Protein AF-A0A1A6XNT7-F1 (afdb_monomer)

pLDDT: mean 82.22, std 17.93, range [39.0, 98.38]

Secondary structure (DSSP, 8-state):
--------TT-----TTSSHHHHHTTTTT-S-----HHHHHTS-HHHHHHHHHHHHHHHHHS-GGGS-------EETTEE---GGG-TTTS-PPPPTT-----

Organism: Stenotrophomonas maltophilia (NCBI:txid40324)

Sequence (103 aa):
MTDQLLSNPAQASVPYSDGPIWNAFGLTYAAYLVVPRRTLQSMPKEWQERFVALMAEAYDHLPDSAFPEYSVLRKEHGRFITDPLRDYRHTGPIPPKGSSDGP

Foldseek 3Di:
DDPDPPPPVPCPPQPPCGDDVNVVCPPPPDPDDDDQPLALVQDPPVSNVVVVVVVVVVPVPDDPVVPDDDDDFDDDPNDTDDDPSNPSPPPHHDDPPPPPPDD

Solvent-accessible surface area (backbone atoms only — not comparable to full-atom values): 7075 Å² total; per-residue (Å²): 135,85,82,76,80,77,76,71,86,83,69,79,74,66,50,86,91,42,54,72,68,49,59,73,48,52,95,66,83,58,90,71,87,86,78,52,67,31,60,53,69,37,45,58,69,74,54,43,52,52,50,53,50,54,51,50,55,47,60,77,72,47,64,72,84,80,65,69,91,80,90,86,78,47,65,58,96,89,38,82,49,87,55,75,58,73,47,52,87,80,64,65,64,61,75,60,92,86,65,76,81,75,133

Structure (mmCIF, N/CA/C/O backbone):
data_AF-A0A1A6XNT7-F1
#
_entry.id   AF-A0A1A6XNT7-F1
#
loop_
_atom_site.group_PDB
_atom_site.id
_atom_site.type_symbo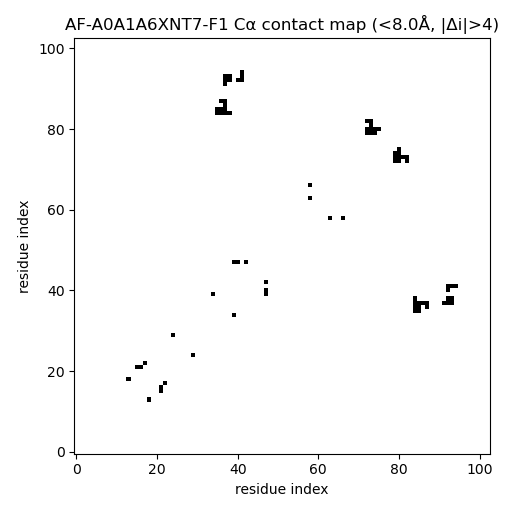l
_atom_site.label_atom_id
_atom_site.label_alt_id
_atom_site.label_comp_id
_atom_site.label_asym_id
_atom_site.label_entity_id
_atom_site.label_seq_id
_atom_site.pdbx_PDB_ins_code
_atom_site.Cartn_x
_atom_site.Cartn_y
_atom_site.Cartn_z
_atom_site.occupancy
_atom_site.B_iso_or_equiv
_atom_site.auth_seq_id
_atom_site.auth_comp_id
_atom_site.auth_asym_id
_atom_site.auth_atom_id
_atom_site.pdbx_PDB_model_num
ATOM 1 N N . MET A 1 1 ? 45.140 -13.814 -22.740 1.00 39.00 1 MET A N 1
ATOM 2 C CA . MET A 1 1 ? 43.947 -13.059 -23.167 1.00 39.00 1 MET A CA 1
ATOM 3 C C . MET A 1 1 ? 42.980 -13.079 -22.007 1.00 39.00 1 MET A C 1
ATOM 5 O O . MET A 1 1 ? 42.428 -14.117 -21.684 1.00 39.00 1 MET A O 1
ATOM 9 N N . THR A 1 2 ? 42.971 -11.970 -21.282 1.00 39.09 2 THR A N 1
ATOM 10 C CA . THR A 1 2 ? 42.159 -11.677 -20.104 1.00 39.09 2 THR A CA 1
ATOM 11 C C . THR A 1 2 ? 40.739 -11.402 -20.575 1.00 39.09 2 THR A C 1
ATOM 13 O O . THR A 1 2 ? 40.498 -10.337 -21.135 1.00 39.09 2 THR A O 1
ATOM 16 N N . ASP A 1 3 ? 39.822 -12.347 -20.375 1.00 42.50 3 ASP A N 1
ATOM 17 C CA . ASP A 1 3 ? 38.400 -12.041 -20.494 1.00 42.50 3 ASP A CA 1
ATOM 18 C C . ASP A 1 3 ? 37.927 -11.470 -19.163 1.00 42.50 3 ASP A C 1
ATOM 20 O O . ASP A 1 3 ? 37.873 -12.119 -18.116 1.00 42.50 3 ASP A O 1
ATOM 24 N N . GLN A 1 4 ? 37.730 -10.166 -19.227 1.00 42.19 4 GLN A N 1
ATOM 25 C CA . GLN A 1 4 ? 37.332 -9.281 -18.163 1.00 42.19 4 GLN A CA 1
ATOM 26 C C . GLN A 1 4 ? 35.890 -9.643 -17.795 1.00 42.19 4 GLN A C 1
ATOM 28 O O . GLN A 1 4 ? 34.956 -9.322 -18.526 1.00 42.19 4 GLN A O 1
ATOM 33 N N . LEU A 1 5 ? 35.707 -10.329 -16.662 1.00 43.84 5 LEU A N 1
ATOM 34 C CA . LEU A 1 5 ? 34.415 -10.390 -15.984 1.00 43.84 5 LEU A CA 1
ATOM 35 C C . LEU A 1 5 ? 33.981 -8.945 -15.726 1.00 43.84 5 LEU A C 1
ATOM 37 O O . LEU A 1 5 ? 34.467 -8.288 -14.805 1.00 43.84 5 LEU A O 1
ATOM 41 N N . LEU A 1 6 ? 33.095 -8.439 -16.581 1.00 42.59 6 LEU A N 1
ATOM 42 C CA . LEU A 1 6 ? 32.319 -7.239 -16.327 1.00 42.59 6 LEU A CA 1
ATOM 43 C C . LEU A 1 6 ? 31.420 -7.552 -15.130 1.00 42.59 6 LEU A C 1
ATOM 45 O O . LEU A 1 6 ? 30.282 -7.991 -15.276 1.00 42.59 6 LEU A O 1
ATOM 49 N N . SER A 1 7 ? 31.964 -7.363 -13.929 1.00 44.84 7 SER A N 1
ATOM 50 C CA . SER A 1 7 ? 31.182 -7.214 -12.712 1.00 44.84 7 SER A CA 1
ATOM 51 C C . SER A 1 7 ? 30.240 -6.043 -12.935 1.00 44.84 7 SER A C 1
ATOM 53 O O . SER A 1 7 ? 30.647 -4.886 -12.857 1.00 44.84 7 SER A O 1
ATOM 55 N N . ASN A 1 8 ? 28.991 -6.351 -13.272 1.00 49.25 8 ASN A N 1
ATOM 56 C CA . ASN A 1 8 ? 27.917 -5.379 -13.337 1.00 49.25 8 ASN A CA 1
ATOM 57 C C . ASN A 1 8 ? 27.709 -4.823 -11.913 1.00 49.25 8 ASN A C 1
ATOM 59 O O . ASN A 1 8 ? 27.300 -5.584 -11.035 1.00 49.25 8 ASN A O 1
ATOM 63 N N . PRO A 1 9 ? 27.989 -3.540 -11.627 1.00 42.84 9 PRO A N 1
ATOM 64 C CA . PRO A 1 9 ? 27.950 -3.017 -10.260 1.00 42.84 9 PRO A CA 1
ATOM 65 C C . PRO A 1 9 ? 26.522 -2.714 -9.761 1.00 42.84 9 PRO A C 1
ATOM 67 O O . PRO A 1 9 ? 26.357 -2.055 -8.740 1.00 42.84 9 PRO A O 1
ATOM 70 N N . ALA A 1 10 ? 25.478 -3.177 -10.459 1.00 47.47 10 ALA A N 1
ATOM 71 C CA . ALA A 1 10 ? 24.089 -2.775 -10.218 1.00 47.47 10 ALA A CA 1
ATOM 72 C C . ALA A 1 10 ? 23.256 -3.738 -9.349 1.00 47.47 10 ALA A C 1
ATOM 74 O O . ALA A 1 10 ? 22.087 -3.466 -9.098 1.00 47.47 10 ALA A O 1
ATOM 75 N N . GLN A 1 11 ? 23.817 -4.845 -8.866 1.00 51.75 11 GLN A N 1
ATOM 76 C CA . GLN A 1 11 ? 23.118 -5.750 -7.946 1.00 51.75 11 GLN A CA 1
ATOM 77 C C . GLN A 1 11 ? 23.939 -5.935 -6.676 1.00 51.75 11 GLN A C 1
ATOM 79 O O . GLN A 1 11 ? 24.403 -7.026 -6.357 1.00 51.75 11 GLN A O 1
ATOM 84 N N . ALA A 1 12 ? 24.107 -4.854 -5.913 1.00 53.47 12 ALA A N 1
ATOM 85 C CA . ALA A 1 12 ? 24.271 -5.032 -4.480 1.00 53.47 12 ALA A CA 1
ATOM 86 C C . ALA A 1 12 ? 22.972 -5.686 -3.992 1.00 53.47 12 ALA A C 1
ATOM 88 O O . ALA A 1 12 ? 21.946 -5.018 -3.871 1.00 53.47 12 ALA A O 1
ATOM 89 N N . SER A 1 13 ? 22.980 -7.012 -3.831 1.00 63.28 13 SER A N 1
ATOM 90 C CA . SER A 1 13 ? 21.844 -7.747 -3.292 1.00 63.28 13 SER A CA 1
ATOM 91 C C . SER A 1 13 ? 21.628 -7.244 -1.872 1.00 63.28 13 SER A C 1
ATOM 93 O O . SER A 1 13 ? 22.341 -7.647 -0.952 1.00 63.28 13 SER A O 1
ATOM 95 N N . VAL A 1 14 ? 20.688 -6.319 -1.696 1.00 62.94 14 VAL A N 1
ATOM 96 C CA . VAL A 1 14 ? 20.173 -6.004 -0.371 1.00 62.94 14 VAL A CA 1
ATOM 97 C C . VAL A 1 14 ? 19.723 -7.347 0.214 1.00 62.94 14 VAL A C 1
ATOM 99 O O . VAL A 1 14 ? 18.945 -8.043 -0.451 1.00 62.94 14 VAL A O 1
ATOM 102 N N . PRO A 1 15 ? 20.263 -7.789 1.365 1.00 72.31 15 PRO A N 1
ATOM 103 C CA . PRO A 1 15 ? 19.818 -9.033 1.973 1.00 72.31 15 PRO A CA 1
ATOM 104 C C . PRO A 1 15 ? 18.296 -8.998 2.094 1.00 72.31 15 PRO A C 1
ATOM 106 O O . PRO A 1 15 ? 17.747 -7.974 2.469 1.00 72.31 15 PRO A O 1
ATOM 109 N N . TYR A 1 16 ? 17.594 -10.089 1.782 1.00 74.19 16 TYR A N 1
ATOM 110 C CA . TYR A 1 16 ? 16.122 -10.096 1.824 1.00 74.19 16 TYR A CA 1
ATOM 111 C C . TYR A 1 16 ? 15.560 -9.645 3.190 1.00 74.19 16 TYR A C 1
ATOM 113 O O . TYR A 1 16 ? 14.497 -9.034 3.266 1.00 74.19 16 TYR A O 1
ATOM 121 N N . SER A 1 17 ? 16.300 -9.930 4.266 1.00 80.88 17 SER A N 1
ATOM 122 C CA . SER A 1 17 ? 16.003 -9.529 5.644 1.00 80.88 17 SER A CA 1
ATOM 123 C C . SER A 1 17 ? 16.682 -8.220 6.078 1.00 80.88 17 SER A C 1
ATOM 125 O O . SER A 1 17 ? 16.949 -8.026 7.263 1.00 80.88 17 SER A O 1
ATOM 127 N N . ASP A 1 18 ? 17.037 -7.366 5.125 1.00 78.19 18 ASP A N 1
ATOM 128 C CA . ASP A 1 18 ? 17.635 -6.049 5.315 1.00 78.19 18 ASP A CA 1
ATOM 129 C C . ASP A 1 18 ? 17.065 -5.089 4.247 1.00 78.19 18 ASP A C 1
ATOM 131 O O . ASP A 1 18 ? 16.496 -5.503 3.238 1.00 78.19 18 ASP A O 1
ATOM 135 N N . GLY A 1 19 ? 17.161 -3.783 4.475 1.00 84.62 19 GLY A N 1
ATOM 136 C CA . GLY A 1 19 ? 16.768 -2.761 3.505 1.00 84.62 19 GLY A CA 1
ATOM 137 C C . GLY A 1 19 ? 15.405 -2.091 3.713 1.00 84.62 19 GLY A C 1
ATOM 138 O O . GLY A 1 19 ? 14.692 -2.355 4.684 1.00 84.62 19 GLY A O 1
ATOM 139 N N . PRO A 1 20 ? 15.038 -1.154 2.814 1.00 88.81 20 PRO A N 1
ATOM 140 C CA . PRO A 1 20 ? 13.979 -0.178 3.078 1.00 88.81 20 PRO A CA 1
ATOM 141 C C . PRO A 1 20 ? 12.599 -0.788 3.341 1.00 88.81 20 PRO A C 1
ATOM 143 O O . PRO A 1 20 ? 11.921 -0.351 4.266 1.00 88.81 20 PRO A O 1
ATOM 146 N N . ILE A 1 21 ? 12.191 -1.806 2.571 1.00 89.19 21 ILE A N 1
ATOM 147 C CA . ILE A 1 21 ? 10.886 -2.470 2.745 1.00 89.19 21 ILE A CA 1
ATOM 148 C C . ILE A 1 21 ? 10.857 -3.288 4.037 1.00 89.19 21 ILE A C 1
ATOM 150 O O . ILE A 1 21 ? 9.921 -3.145 4.822 1.00 89.19 21 ILE A O 1
ATOM 154 N N . TRP A 1 22 ? 11.901 -4.085 4.291 1.00 86.81 22 TRP A N 1
ATOM 155 C CA . TRP A 1 22 ? 12.034 -4.858 5.528 1.00 86.81 22 TRP A CA 1
ATOM 156 C C . TRP A 1 22 ? 11.953 -3.953 6.764 1.00 86.81 22 TRP A C 1
ATOM 158 O O . TRP A 1 22 ? 11.169 -4.201 7.680 1.00 86.81 22 TRP A O 1
ATOM 168 N N . ASN A 1 23 ? 12.697 -2.844 6.748 1.00 86.56 23 ASN A N 1
ATOM 169 C CA . ASN A 1 23 ? 12.720 -1.876 7.841 1.00 86.56 23 ASN A CA 1
ATOM 170 C C . ASN A 1 23 ? 11.387 -1.123 7.990 1.00 86.56 23 ASN A C 1
ATOM 172 O O . ASN A 1 23 ? 10.946 -0.894 9.114 1.00 86.56 23 ASN A O 1
ATOM 176 N N . ALA A 1 24 ? 10.713 -0.775 6.887 1.00 86.12 24 ALA A N 1
ATOM 177 C CA . ALA A 1 24 ? 9.416 -0.093 6.921 1.00 86.12 24 ALA A CA 1
ATOM 178 C C . ALA A 1 24 ? 8.294 -0.956 7.530 1.00 86.12 24 ALA A C 1
ATOM 180 O O . ALA A 1 24 ? 7.397 -0.418 8.176 1.00 86.12 24 ALA A O 1
ATOM 181 N N . PHE A 1 25 ? 8.352 -2.281 7.368 1.00 83.25 25 PHE A N 1
ATOM 182 C CA . PHE A 1 25 ? 7.424 -3.232 8.001 1.00 83.25 25 PHE A CA 1
ATOM 183 C C . PHE A 1 25 ? 7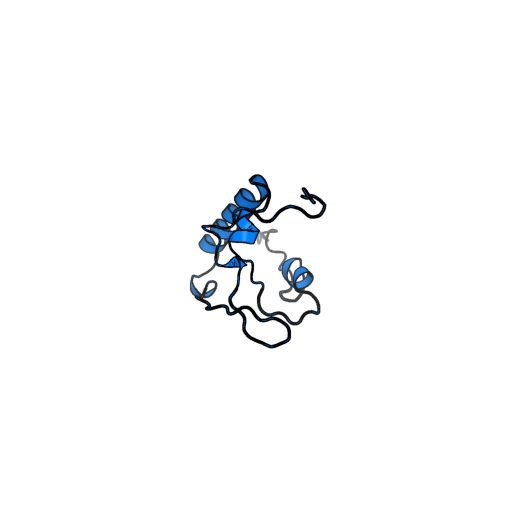.831 -3.622 9.439 1.00 83.25 25 PHE A C 1
ATOM 185 O O . PHE A 1 25 ? 7.091 -4.338 10.122 1.00 83.25 25 PHE A O 1
ATOM 192 N N . GLY A 1 26 ? 8.992 -3.149 9.907 1.00 62.75 26 GLY A N 1
ATOM 193 C CA . GLY A 1 26 ? 9.716 -3.603 11.096 1.00 62.75 26 GLY A CA 1
ATOM 194 C C . GLY A 1 26 ? 8.884 -3.875 12.360 1.00 62.75 26 GLY A C 1
ATOM 195 O O . GLY A 1 26 ? 7.920 -3.179 12.666 1.00 62.75 26 GLY A O 1
ATOM 196 N N . LEU A 1 27 ? 9.291 -4.914 13.106 1.00 60.25 27 LEU A N 1
ATOM 197 C CA . LEU A 1 27 ? 8.764 -5.434 14.391 1.00 60.25 27 LEU A CA 1
ATOM 198 C C . LEU A 1 27 ? 7.270 -5.798 14.468 1.00 60.25 27 LEU A C 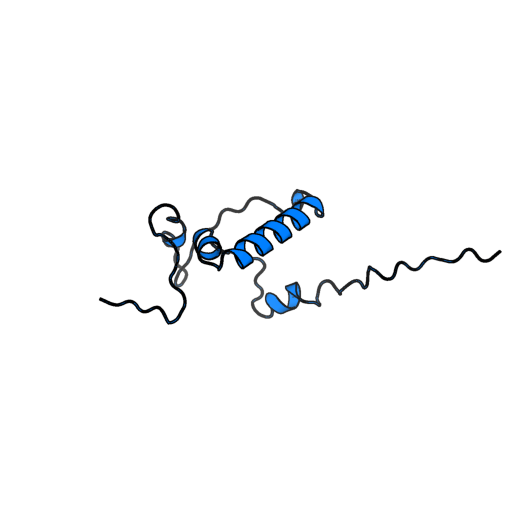1
ATOM 200 O O . LEU A 1 27 ? 6.870 -6.489 15.402 1.00 60.25 27 LEU A O 1
ATOM 204 N N . THR A 1 28 ? 6.441 -5.393 13.507 1.00 66.75 28 THR A N 1
ATOM 205 C CA . THR A 1 28 ? 4.992 -5.650 13.541 1.00 66.75 28 THR A CA 1
ATOM 206 C C . THR A 1 28 ? 4.612 -7.086 13.169 1.00 66.75 28 THR A C 1
ATOM 208 O O . THR A 1 28 ? 3.447 -7.453 13.310 1.00 66.75 28 THR A O 1
ATOM 211 N N . TYR A 1 29 ? 5.568 -7.901 12.692 1.00 72.50 29 TYR A N 1
ATOM 212 C CA . TYR A 1 29 ? 5.327 -9.219 12.076 1.00 72.50 29 TYR A CA 1
ATOM 213 C C . TYR A 1 29 ? 4.227 -9.188 10.993 1.00 72.50 29 TYR A C 1
ATOM 215 O O . TYR A 1 29 ? 3.624 -10.215 10.675 1.00 72.50 29 TYR A O 1
ATOM 223 N N . ALA A 1 30 ? 3.934 -8.012 10.427 1.00 82.50 30 ALA A N 1
ATOM 224 C CA . ALA A 1 30 ? 2.894 -7.856 9.429 1.00 82.50 30 ALA A CA 1
ATOM 225 C C . ALA A 1 30 ? 3.381 -8.425 8.094 1.00 82.50 30 ALA A C 1
ATOM 227 O O . ALA A 1 30 ? 4.365 -7.961 7.532 1.00 82.50 30 ALA A O 1
ATOM 228 N N . ALA A 1 31 ? 2.664 -9.415 7.567 1.00 87.56 31 ALA A N 1
ATOM 229 C CA . ALA A 1 31 ? 2.937 -9.956 6.237 1.00 87.56 31 ALA A CA 1
ATOM 230 C C . ALA A 1 31 ? 2.394 -9.060 5.104 1.00 87.56 31 ALA A C 1
ATOM 232 O O . ALA A 1 31 ? 2.762 -9.245 3.950 1.00 87.56 31 ALA A O 1
ATOM 233 N N . TYR A 1 32 ? 1.513 -8.102 5.422 1.00 88.62 32 TYR A N 1
ATOM 234 C CA . TYR A 1 32 ? 0.803 -7.286 4.436 1.00 88.62 32 TYR A CA 1
ATOM 235 C C . TYR A 1 32 ? 0.595 -5.855 4.926 1.00 88.62 32 TYR A C 1
ATOM 237 O O . TYR A 1 32 ? 0.278 -5.627 6.095 1.00 88.62 32 TYR A O 1
ATOM 245 N N . LEU A 1 33 ? 0.682 -4.907 3.995 1.00 90.06 33 LEU A N 1
ATOM 246 C CA . LEU A 1 33 ? 0.205 -3.540 4.164 1.00 90.06 33 LEU A CA 1
ATOM 247 C C . LEU A 1 33 ? -1.052 -3.362 3.312 1.00 90.06 33 LEU A C 1
ATOM 249 O O . LEU A 1 33 ? -1.011 -3.537 2.097 1.00 90.06 33 LEU A O 1
ATOM 253 N N . VAL A 1 34 ? -2.163 -2.979 3.939 1.00 91.12 34 VAL A N 1
ATOM 254 C CA . VAL A 1 34 ? -3.396 -2.628 3.224 1.00 91.12 34 VAL A CA 1
ATOM 255 C C . VAL A 1 34 ? -3.604 -1.123 3.296 1.00 91.12 34 VAL A C 1
ATOM 257 O O . VAL A 1 34 ? -3.754 -0.566 4.383 1.00 91.12 34 VAL A O 1
ATOM 260 N N . VAL A 1 35 ? -3.678 -0.471 2.134 1.00 91.81 35 VAL A N 1
ATOM 261 C CA . VAL A 1 35 ? -4.000 0.957 2.020 1.00 91.81 35 VAL A CA 1
ATOM 262 C C . VAL A 1 35 ? -5.307 1.120 1.236 1.00 91.81 35 VAL A C 1
ATOM 264 O O . VAL A 1 35 ? -5.348 0.799 0.048 1.00 91.81 35 VAL A O 1
ATOM 267 N N . PRO A 1 36 ? -6.393 1.617 1.855 1.00 93.12 36 PRO A N 1
ATOM 268 C CA . PRO A 1 36 ? -7.652 1.845 1.153 1.00 93.12 36 PRO A CA 1
ATOM 269 C C . PRO A 1 36 ? -7.508 2.858 0.014 1.00 93.12 36 PRO A C 1
ATOM 271 O O . PRO A 1 36 ? -6.814 3.868 0.147 1.00 93.12 36 PRO A O 1
ATOM 274 N N . ARG A 1 37 ? -8.254 2.649 -1.077 1.00 93.25 37 ARG A N 1
ATOM 275 C CA . ARG A 1 37 ? -8.287 3.565 -2.232 1.00 93.25 37 ARG A CA 1
ATOM 276 C C . ARG A 1 37 ? -8.540 5.016 -1.822 1.00 93.25 37 ARG A C 1
ATOM 278 O O . ARG A 1 37 ? -7.856 5.910 -2.310 1.00 93.25 37 ARG A O 1
ATOM 285 N N . ARG A 1 38 ? -9.497 5.250 -0.916 1.00 93.50 38 ARG A N 1
ATOM 286 C CA . ARG A 1 38 ? -9.821 6.597 -0.426 1.00 93.50 38 ARG A CA 1
ATOM 287 C C . ARG A 1 38 ? -8.602 7.273 0.205 1.00 93.50 38 ARG A C 1
ATOM 289 O O . ARG A 1 38 ? -8.376 8.452 -0.038 1.00 93.50 38 ARG A O 1
ATOM 296 N N . THR A 1 39 ? -7.791 6.529 0.959 1.00 93.56 39 THR A N 1
ATOM 297 C CA . THR A 1 39 ? -6.550 7.037 1.556 1.00 93.56 39 THR A CA 1
ATOM 298 C C . THR A 1 39 ? -5.565 7.481 0.481 1.00 93.56 39 THR A C 1
ATOM 300 O O . THR A 1 39 ? -5.072 8.602 0.552 1.00 93.56 39 THR A O 1
ATOM 303 N N . LEU A 1 40 ? -5.336 6.655 -0.547 1.00 95.00 40 LEU A N 1
ATOM 304 C CA . LEU A 1 40 ? -4.462 7.009 -1.674 1.00 95.00 40 LEU A CA 1
ATOM 305 C C . LEU A 1 40 ? -4.966 8.261 -2.405 1.00 95.00 40 LEU A C 1
ATOM 307 O O . LEU A 1 40 ? -4.201 9.190 -2.629 1.00 95.00 40 LEU A O 1
ATOM 311 N N . GLN A 1 41 ? -6.268 8.336 -2.693 1.00 94.69 41 GLN A N 1
ATOM 312 C CA . GLN A 1 41 ? -6.878 9.495 -3.361 1.00 94.69 41 GLN A CA 1
ATOM 313 C C . GLN A 1 41 ? -6.836 10.785 -2.530 1.00 94.69 41 GLN A C 1
ATOM 315 O O . GLN A 1 41 ? -7.042 11.866 -3.075 1.00 94.69 41 GLN A O 1
ATOM 320 N N . SER A 1 42 ? -6.583 10.677 -1.225 1.00 95.00 42 SER A N 1
ATOM 321 C CA . SER A 1 42 ? -6.458 11.824 -0.321 1.00 95.00 42 SER A CA 1
ATOM 322 C C . SER A 1 42 ? -5.020 12.333 -0.204 1.00 95.00 42 SER A C 1
ATOM 324 O O . SER A 1 42 ? -4.791 13.379 0.396 1.00 95.00 42 SER A O 1
ATOM 326 N N . MET A 1 43 ? -4.037 11.611 -0.752 1.00 95.31 43 MET A N 1
ATOM 327 C CA . MET A 1 43 ? -2.654 12.085 -0.818 1.00 95.31 43 MET A CA 1
ATOM 328 C C . MET A 1 43 ? -2.535 13.266 -1.797 1.00 95.31 43 MET A C 1
ATOM 330 O O . MET A 1 43 ? -3.348 13.374 -2.718 1.00 95.31 43 MET A O 1
ATOM 334 N N . PRO A 1 44 ? -1.510 14.129 -1.677 1.00 96.25 44 PRO A N 1
ATOM 335 C CA . PRO A 1 44 ? -1.192 15.114 -2.709 1.00 96.25 44 PRO A CA 1
ATOM 336 C C . PRO A 1 44 ? -1.074 14.471 -4.096 1.00 96.25 44 PRO A C 1
ATOM 338 O O . PRO A 1 44 ? -0.581 13.348 -4.222 1.00 96.25 44 PRO A O 1
ATOM 341 N N . LYS A 1 45 ? -1.497 15.181 -5.149 1.00 96.31 45 LYS A N 1
ATOM 342 C CA . LYS A 1 45 ? -1.538 14.643 -6.521 1.00 96.31 45 LYS A CA 1
ATOM 343 C C . LYS A 1 45 ? -0.191 14.060 -6.965 1.00 96.31 45 LYS A C 1
ATOM 345 O O . LYS A 1 45 ? -0.140 12.935 -7.447 1.00 96.31 45 LYS A O 1
ATOM 350 N N . GLU A 1 46 ? 0.897 14.776 -6.708 1.00 98.00 46 GLU A N 1
ATOM 351 C CA . GLU A 1 46 ? 2.259 14.348 -7.054 1.00 98.00 46 GLU A CA 1
ATOM 352 C C . GLU A 1 46 ? 2.695 13.063 -6.304 1.00 98.00 46 GLU A C 1
ATOM 354 O O . GLU A 1 46 ? 3.582 12.334 -6.741 1.00 98.00 46 GLU A O 1
ATOM 359 N N . TRP A 1 47 ? 2.084 12.747 -5.155 1.00 97.81 47 TRP A N 1
ATOM 360 C CA . TRP A 1 47 ? 2.335 11.494 -4.430 1.00 97.81 47 TRP A CA 1
ATOM 361 C C . TRP A 1 47 ? 1.550 10.354 -5.066 1.00 97.81 47 TRP A C 1
ATOM 363 O O . TRP A 1 47 ? 2.094 9.265 -5.221 1.00 97.81 47 TRP A O 1
ATOM 373 N N . GLN A 1 48 ? 0.304 10.615 -5.477 1.00 97.75 48 GLN A N 1
ATOM 374 C CA . GLN A 1 48 ? -0.509 9.651 -6.221 1.00 97.75 48 GLN A CA 1
ATOM 375 C C . GLN A 1 48 ? 0.176 9.262 -7.535 1.00 97.75 48 GLN A C 1
ATOM 377 O O . GLN A 1 48 ? 0.287 8.078 -7.835 1.00 97.75 48 GLN A O 1
ATOM 382 N N . GLU A 1 49 ? 0.689 10.245 -8.280 1.00 98.38 49 GLU A N 1
ATOM 383 C CA . GLU A 1 49 ? 1.409 10.029 -9.541 1.00 98.38 49 GLU A CA 1
ATOM 384 C C . GLU A 1 49 ? 2.658 9.164 -9.332 1.00 98.38 49 GLU A C 1
ATOM 386 O O . GLU A 1 49 ? 2.823 8.153 -10.014 1.00 98.38 49 GLU A O 1
ATOM 391 N N . ARG A 1 50 ? 3.493 9.491 -8.333 1.00 98.25 50 ARG A N 1
ATOM 392 C CA . ARG A 1 50 ? 4.680 8.688 -7.994 1.00 98.25 50 ARG A CA 1
ATOM 393 C C . ARG A 1 50 ? 4.328 7.266 -7.563 1.00 98.25 50 ARG A C 1
ATOM 395 O O . ARG A 1 50 ? 5.008 6.328 -7.962 1.00 98.25 50 ARG A O 1
ATOM 402 N N . PHE A 1 51 ? 3.274 7.096 -6.765 1.00 97.31 51 PHE A N 1
ATOM 403 C CA . PHE A 1 51 ? 2.825 5.776 -6.327 1.00 97.31 51 PHE A CA 1
ATOM 404 C C . PHE A 1 51 ? 2.353 4.919 -7.508 1.00 97.31 51 PHE A C 1
ATOM 406 O O . PHE A 1 51 ? 2.753 3.765 -7.622 1.00 97.31 51 PHE A O 1
ATOM 413 N N . VAL A 1 52 ? 1.530 5.479 -8.401 1.00 97.94 52 VAL A N 1
ATOM 414 C CA . VAL A 1 52 ? 1.028 4.759 -9.582 1.00 97.94 52 VAL A CA 1
ATOM 415 C C . VAL A 1 52 ? 2.171 4.377 -10.521 1.00 97.94 52 VAL A C 1
ATOM 417 O O . VAL A 1 52 ? 2.194 3.241 -10.984 1.00 97.94 52 VAL A O 1
ATOM 420 N N . ALA A 1 53 ? 3.127 5.281 -10.759 1.00 98.25 53 ALA A N 1
ATOM 421 C CA . ALA A 1 53 ? 4.299 4.991 -11.583 1.00 98.25 53 ALA A CA 1
ATOM 422 C C . ALA A 1 53 ? 5.128 3.835 -11.002 1.00 98.25 53 ALA A C 1
ATOM 424 O O . ALA A 1 53 ? 5.393 2.862 -11.701 1.00 98.25 53 ALA A O 1
ATOM 425 N N . LEU A 1 54 ? 5.435 3.883 -9.701 1.00 97.56 54 LEU A N 1
ATOM 426 C CA . LEU A 1 54 ? 6.192 2.824 -9.031 1.00 97.56 54 LEU A CA 1
ATOM 427 C C . LEU A 1 54 ? 5.474 1.468 -9.083 1.00 97.56 54 LEU A C 1
ATOM 429 O O . LEU A 1 54 ? 6.107 0.438 -9.294 1.00 97.56 54 LEU A O 1
ATOM 433 N N . MET A 1 55 ? 4.151 1.451 -8.894 1.00 97.12 55 MET A N 1
ATOM 434 C CA . MET A 1 55 ? 3.380 0.211 -8.993 1.00 97.12 55 MET A CA 1
ATOM 435 C C . MET A 1 55 ? 3.366 -0.339 -10.421 1.00 97.12 55 MET A C 1
ATOM 437 O O . MET A 1 55 ? 3.464 -1.550 -10.582 1.00 97.12 55 MET A O 1
ATOM 441 N N . ALA A 1 56 ? 3.266 0.518 -11.442 1.00 97.69 56 ALA A N 1
ATOM 442 C CA . ALA A 1 56 ? 3.350 0.096 -12.840 1.00 97.69 56 ALA A CA 1
ATOM 443 C C . ALA A 1 56 ? 4.716 -0.537 -13.153 1.00 97.69 56 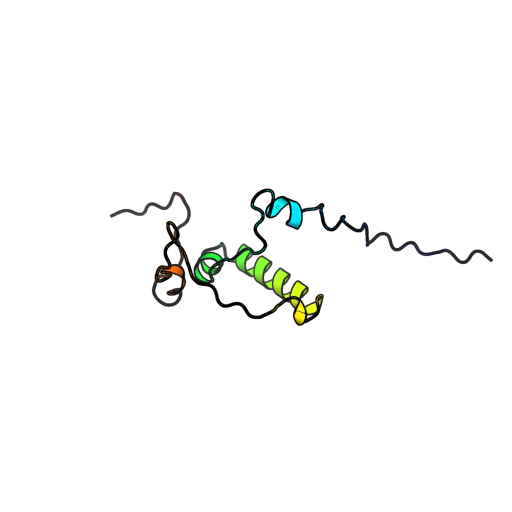ALA A C 1
ATOM 445 O O . ALA A 1 56 ? 4.762 -1.647 -13.669 1.00 97.69 56 ALA A O 1
AT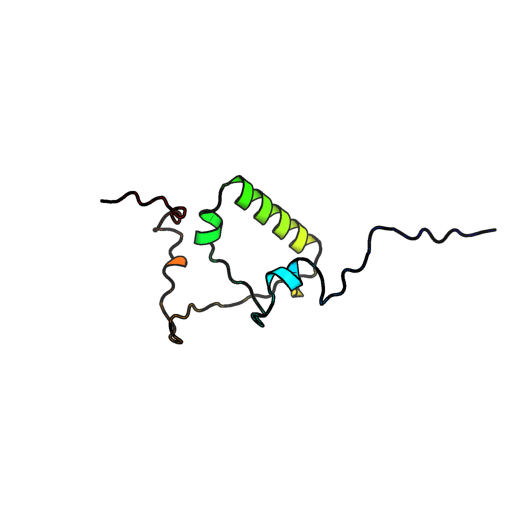OM 446 N N . GLU A 1 57 ? 5.812 0.101 -12.730 1.00 98.19 57 GLU A N 1
ATOM 447 C CA . GLU A 1 57 ? 7.162 -0.465 -12.854 1.00 98.19 57 GLU A CA 1
ATOM 448 C C . GLU A 1 57 ? 7.283 -1.825 -12.146 1.00 98.19 57 GLU A C 1
ATOM 450 O O . GLU A 1 57 ? 7.910 -2.748 -12.664 1.00 98.19 57 GLU A O 1
ATOM 455 N N . ALA A 1 58 ? 6.655 -1.982 -10.975 1.00 97.00 58 ALA A N 1
ATOM 456 C CA . ALA A 1 58 ? 6.648 -3.250 -10.253 1.00 97.00 58 ALA A CA 1
ATOM 457 C C . ALA A 1 58 ? 5.876 -4.354 -11.001 1.00 97.00 58 ALA A C 1
ATOM 459 O O . ALA A 1 58 ? 6.351 -5.489 -11.030 1.00 97.00 58 ALA A O 1
ATOM 460 N N . TYR A 1 59 ? 4.725 -4.034 -11.608 1.00 96.88 59 TYR A N 1
ATOM 461 C CA . TYR A 1 59 ? 3.964 -4.975 -12.444 1.00 96.88 59 TYR A CA 1
ATOM 462 C C . TYR A 1 59 ? 4.746 -5.406 -13.687 1.00 96.88 59 TYR A C 1
ATOM 464 O O . TYR A 1 59 ? 4.698 -6.574 -14.051 1.00 96.88 59 TYR A O 1
ATOM 472 N N . ASP A 1 60 ? 5.495 -4.492 -14.304 1.00 97.75 60 ASP A N 1
ATOM 473 C CA . ASP A 1 60 ? 6.311 -4.806 -15.479 1.00 97.75 60 ASP A CA 1
ATOM 474 C C . ASP A 1 60 ? 7.551 -5.651 -15.124 1.00 97.75 60 ASP A C 1
ATOM 476 O O . ASP A 1 60 ? 8.057 -6.405 -15.958 1.00 97.75 60 ASP A O 1
ATOM 480 N N . HIS A 1 61 ? 8.070 -5.522 -13.897 1.00 96.94 61 HIS A N 1
ATOM 481 C CA . HIS A 1 61 ? 9.311 -6.175 -13.471 1.00 96.94 61 HIS A CA 1
ATOM 482 C C . HIS A 1 61 ? 9.120 -7.555 -12.821 1.00 96.94 61 HIS A C 1
ATOM 484 O O . HIS A 1 61 ? 10.004 -8.409 -12.921 1.00 96.94 61 HIS A O 1
ATOM 490 N N . LEU A 1 62 ? 8.010 -7.778 -12.113 1.00 96.31 62 LEU A N 1
ATOM 491 C CA . LEU A 1 62 ? 7.760 -8.991 -11.326 1.00 96.31 62 LEU A CA 1
ATOM 492 C C . LEU A 1 62 ? 6.742 -9.914 -12.018 1.00 96.31 62 LEU A C 1
ATOM 494 O O . LEU A 1 62 ? 5.884 -9.438 -12.753 1.00 96.31 62 LEU A O 1
ATOM 498 N N . PRO A 1 63 ? 6.788 -11.239 -11.780 1.00 96.88 63 PRO A N 1
ATOM 499 C CA . PRO A 1 63 ? 5.799 -12.153 -12.350 1.00 96.88 63 PRO A CA 1
ATOM 500 C C . PRO A 1 63 ? 4.402 -11.911 -11.761 1.00 96.88 63 PRO A C 1
ATOM 502 O O . PRO A 1 63 ? 4.282 -11.574 -10.584 1.00 96.88 63 PRO A O 1
ATOM 505 N N . ASP A 1 64 ? 3.346 -12.217 -12.521 1.00 94.56 64 ASP A N 1
ATOM 506 C CA . ASP A 1 64 ? 1.941 -12.064 -12.095 1.00 94.56 64 ASP A CA 1
ATOM 507 C C . ASP A 1 64 ? 1.634 -12.713 -10.735 1.00 94.56 64 ASP A C 1
ATOM 509 O O . ASP A 1 64 ? 0.848 -12.196 -9.942 1.00 94.56 64 ASP A O 1
ATOM 513 N N . SER A 1 65 ? 2.297 -13.831 -10.413 1.00 95.38 65 SER A N 1
ATOM 514 C CA . SER A 1 65 ? 2.147 -14.518 -9.124 1.00 95.38 65 SER A CA 1
ATOM 515 C C . SER A 1 65 ? 2.584 -13.682 -7.914 1.00 95.38 65 SER A C 1
ATOM 517 O O . SER A 1 65 ? 2.245 -14.037 -6.788 1.00 95.38 65 SER A O 1
ATOM 519 N N . ALA A 1 66 ? 3.342 -12.599 -8.119 1.00 95.19 66 ALA A N 1
ATOM 520 C CA . ALA A 1 66 ? 3.707 -11.637 -7.081 1.00 95.19 66 ALA A CA 1
ATOM 521 C C . ALA A 1 66 ? 2.550 -10.687 -6.708 1.00 95.19 66 ALA A C 1
ATOM 523 O O . ALA A 1 66 ? 2.616 -10.039 -5.664 1.00 95.19 66 ALA A O 1
ATOM 524 N N . PHE A 1 67 ? 1.480 -10.639 -7.512 1.00 94.38 67 PHE A N 1
ATOM 525 C CA . PHE A 1 67 ? 0.305 -9.787 -7.301 1.00 94.38 67 PHE A CA 1
ATOM 526 C C . PHE A 1 67 ? -1.002 -10.598 -7.248 1.00 94.38 67 PHE A C 1
ATOM 528 O O . PHE A 1 67 ? -1.894 -10.409 -8.078 1.00 94.38 67 PHE A O 1
ATOM 535 N N . PRO A 1 68 ? -1.151 -11.519 -6.281 1.00 94.62 68 PRO A N 1
ATOM 536 C CA . PRO A 1 68 ? -2.370 -12.305 -6.157 1.00 94.62 68 PRO A CA 1
ATOM 537 C C . PRO A 1 68 ? -3.559 -11.449 -5.694 1.00 94.62 68 PRO A C 1
ATOM 539 O O . PRO A 1 68 ? -3.412 -10.393 -5.073 1.00 94.62 68 PRO A O 1
ATOM 542 N N . GLU A 1 69 ? -4.767 -11.939 -5.962 1.00 93.94 69 GLU A N 1
ATOM 543 C CA . GLU A 1 69 ? -6.000 -11.304 -5.504 1.00 93.94 69 GLU A CA 1
ATOM 544 C C . GLU A 1 69 ? -6.250 -11.589 -4.015 1.00 93.94 69 GLU A C 1
ATOM 546 O O . GLU A 1 69 ? -6.199 -12.734 -3.560 1.00 93.94 69 GLU A O 1
ATOM 551 N N . TYR A 1 70 ? -6.582 -10.544 -3.253 1.00 92.00 70 TYR A N 1
ATOM 552 C CA . TYR A 1 70 ? -6.951 -10.652 -1.843 1.00 92.00 70 TYR A CA 1
ATOM 553 C C . TYR A 1 70 ? -8.315 -10.022 -1.572 1.00 92.00 70 TYR A C 1
ATOM 555 O O . TYR A 1 70 ? -8.626 -8.925 -2.033 1.00 92.00 70 TYR A O 1
ATOM 563 N N . SER A 1 71 ? -9.095 -10.674 -0.710 1.00 91.38 71 SER A N 1
ATOM 564 C CA . SER A 1 71 ? -10.260 -10.067 -0.065 1.00 91.38 71 SER A CA 1
ATOM 565 C C . SER A 1 71 ? -9.879 -9.556 1.322 1.00 91.38 71 SER A C 1
ATOM 567 O O . SER A 1 71 ? -9.359 -10.309 2.143 1.00 91.38 71 SER A O 1
ATOM 569 N N . VAL A 1 72 ? -10.168 -8.283 1.608 1.00 90.00 72 VAL A N 1
ATOM 570 C CA . VAL A 1 72 ? -9.857 -7.658 2.903 1.00 90.00 72 VAL A CA 1
ATOM 571 C C . VAL A 1 72 ? -11.136 -7.298 3.655 1.00 90.00 72 VAL A C 1
ATOM 573 O O . VAL A 1 72 ? -12.061 -6.707 3.097 1.00 90.00 72 VAL A O 1
ATOM 576 N N . LEU A 1 73 ? -11.161 -7.615 4.951 1.00 90.69 73 LEU A N 1
ATOM 577 C CA . LEU A 1 73 ? -12.210 -7.215 5.886 1.00 90.69 73 LEU A CA 1
ATOM 578 C C . LEU A 1 73 ? -11.607 -6.343 6.985 1.00 90.69 73 LEU A C 1
ATOM 580 O O . LEU A 1 73 ? -10.650 -6.746 7.651 1.00 90.69 73 LEU A O 1
ATOM 584 N N . ARG A 1 74 ? -12.185 -5.159 7.205 1.00 91.50 74 ARG A N 1
ATOM 585 C CA . ARG A 1 74 ? -11.751 -4.274 8.285 1.00 91.50 74 ARG A CA 1
ATOM 586 C C . ARG A 1 74 ? -12.158 -4.851 9.636 1.00 91.50 74 ARG A C 1
ATOM 588 O O . ARG A 1 74 ? -13.283 -5.324 9.815 1.00 91.50 74 ARG A O 1
ATOM 595 N N . LYS A 1 75 ? -11.237 -4.768 10.595 1.00 92.25 75 LYS A N 1
ATOM 596 C CA . LYS A 1 75 ? -11.488 -5.081 11.999 1.00 92.25 75 LYS A CA 1
ATOM 597 C C . LYS A 1 75 ? -11.262 -3.859 12.874 1.00 92.25 75 LYS A C 1
ATOM 599 O O . LYS A 1 75 ? -10.371 -3.058 12.609 1.00 92.25 75 LYS A O 1
ATOM 604 N N . GLU A 1 76 ? -12.033 -3.775 13.942 1.00 92.00 76 GLU A N 1
ATOM 605 C CA . GLU A 1 76 ? -11.856 -2.817 15.024 1.00 92.00 76 GLU A CA 1
ATOM 606 C C . GLU A 1 76 ? -12.116 -3.550 16.345 1.00 92.00 76 GLU A C 1
ATOM 608 O O . GLU A 1 76 ? -13.108 -4.266 16.478 1.00 92.00 76 GLU A O 1
ATOM 613 N N . HIS A 1 77 ? -11.173 -3.470 17.290 1.00 90.75 77 HIS A N 1
ATOM 614 C CA . HIS A 1 77 ? -11.221 -4.204 18.567 1.00 90.75 77 HIS A CA 1
ATOM 615 C C . HIS A 1 77 ? -11.550 -5.707 18.417 1.00 90.75 77 HIS A C 1
ATOM 617 O O . HIS A 1 77 ? -12.364 -6.271 19.146 1.00 90.75 77 HIS A O 1
ATOM 623 N N . GLY A 1 78 ? -10.944 -6.358 17.418 1.00 90.56 78 GLY A N 1
ATOM 624 C CA . GLY A 1 78 ? -11.124 -7.789 17.147 1.00 90.56 78 GLY A CA 1
ATOM 625 C C . GLY A 1 78 ? -12.435 -8.166 16.445 1.00 90.56 78 GLY A C 1
ATOM 626 O O . GLY A 1 78 ? -12.603 -9.329 16.083 1.00 90.56 78 GLY A O 1
ATOM 627 N N . ARG A 1 79 ? -13.339 -7.214 16.193 1.00 92.44 79 ARG A N 1
ATOM 628 C CA . ARG A 1 79 ? -14.617 -7.453 15.508 1.00 92.44 79 ARG A CA 1
ATOM 629 C C . ARG A 1 79 ? -14.566 -6.964 14.071 1.00 92.44 79 ARG A C 1
ATOM 631 O O . ARG A 1 79 ? -13.958 -5.936 13.789 1.00 92.44 79 ARG A O 1
ATOM 638 N N . PHE A 1 80 ? -15.213 -7.695 13.167 1.00 94.44 80 PHE A N 1
ATOM 639 C CA . PHE A 1 80 ? -15.414 -7.232 11.797 1.00 94.44 80 PHE A CA 1
ATOM 640 C C . PHE A 1 80 ? -16.404 -6.072 11.778 1.00 94.44 80 PHE A C 1
ATOM 642 O O . PHE A 1 80 ? -17.435 -6.129 12.447 1.00 94.44 80 PHE A O 1
ATOM 649 N N . ILE A 1 81 ? -16.088 -5.045 10.996 1.00 93.56 81 ILE A N 1
ATOM 650 C CA . ILE A 1 81 ? -16.944 -3.874 10.821 1.00 93.56 81 ILE A CA 1
ATOM 651 C C . ILE A 1 81 ? -17.146 -3.577 9.337 1.00 93.56 81 ILE A C 1
ATOM 653 O O . ILE A 1 81 ? -16.305 -3.917 8.499 1.00 93.56 81 ILE A O 1
ATOM 657 N N . THR A 1 82 ? -18.250 -2.903 9.013 1.00 89.50 82 THR A N 1
ATOM 658 C CA . THR A 1 82 ? -18.405 -2.264 7.704 1.00 89.50 82 THR A CA 1
ATOM 659 C C . THR A 1 82 ? -17.312 -1.218 7.562 1.00 89.50 82 THR A C 1
ATOM 661 O O . THR A 1 82 ? -17.172 -0.356 8.425 1.00 89.50 82 THR A O 1
ATOM 664 N N . ASP A 1 83 ? -16.519 -1.301 6.497 1.00 89.75 83 ASP A N 1
ATOM 665 C CA . ASP A 1 83 ? -15.413 -0.372 6.306 1.00 89.75 83 ASP A CA 1
ATOM 666 C C . ASP A 1 83 ? -15.894 0.947 5.677 1.00 89.75 83 ASP A C 1
ATOM 668 O O . ASP A 1 83 ? -16.170 0.966 4.474 1.00 89.75 83 ASP A O 1
ATOM 672 N N . PRO A 1 84 ? -15.950 2.066 6.427 1.00 86.06 84 PRO A N 1
ATOM 673 C CA . PRO A 1 84 ? -16.340 3.361 5.871 1.00 86.06 84 PRO A CA 1
ATOM 674 C C . PRO A 1 84 ? -15.371 3.865 4.791 1.00 86.06 84 PRO A C 1
ATOM 676 O O . PRO A 1 84 ? -15.743 4.703 3.977 1.00 86.06 84 PRO A O 1
ATOM 679 N N . LEU A 1 85 ? -14.132 3.357 4.735 1.00 88.50 85 LEU A N 1
ATOM 680 C CA . LEU A 1 85 ? -13.168 3.736 3.697 1.00 88.50 85 LEU A CA 1
ATOM 681 C C . LEU A 1 85 ? -13.452 3.067 2.344 1.00 88.50 85 LEU A C 1
ATOM 683 O O . LEU A 1 85 ? -12.880 3.485 1.334 1.00 88.50 85 LEU A O 1
ATOM 687 N N . ARG A 1 86 ? -14.355 2.075 2.298 1.00 86.81 86 ARG A N 1
ATOM 688 C CA . ARG A 1 86 ? -14.829 1.482 1.038 1.00 86.81 86 ARG A CA 1
ATOM 689 C C . ARG A 1 86 ? -15.769 2.402 0.270 1.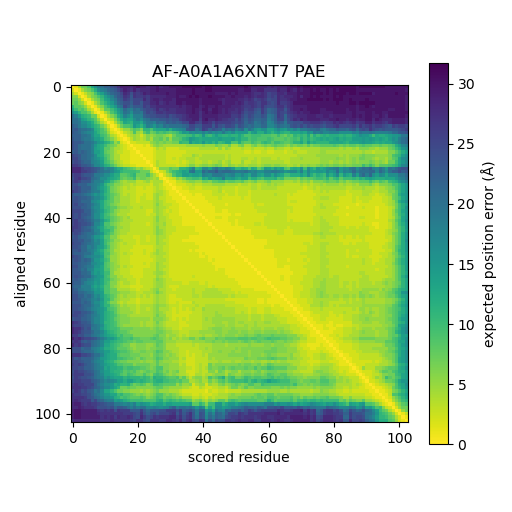00 86.81 86 ARG A C 1
ATOM 691 O O . ARG A 1 86 ? -15.86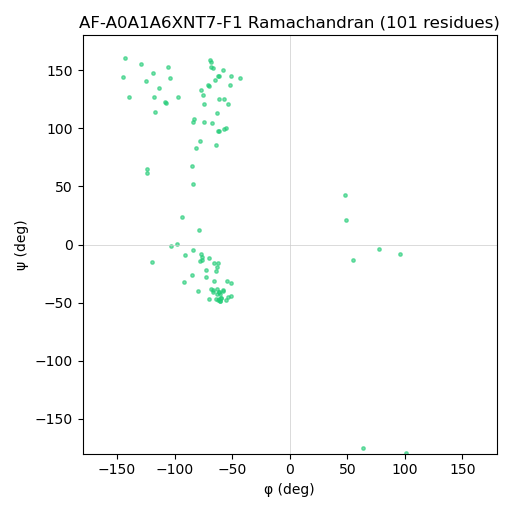4 2.247 -0.944 1.00 86.81 86 ARG A O 1
ATOM 698 N N . ASP A 1 87 ? -16.408 3.370 0.923 1.00 86.69 87 ASP A N 1
ATOM 699 C CA . ASP A 1 87 ? -17.306 4.320 0.262 1.00 86.69 87 ASP A CA 1
ATOM 700 C C . ASP A 1 87 ? -16.551 5.510 -0.364 1.00 86.69 87 ASP A C 1
ATOM 702 O O . ASP A 1 87 ? -16.819 6.687 -0.119 1.00 86.69 87 ASP A O 1
ATOM 706 N N . TYR A 1 88 ? -15.543 5.204 -1.182 1.00 85.50 88 TYR A N 1
ATOM 707 C CA . TYR A 1 88 ? -14.688 6.207 -1.825 1.00 85.50 88 TYR A CA 1
ATOM 708 C C . TYR A 1 88 ? -15.411 7.020 -2.913 1.00 85.50 88 TYR A C 1
ATOM 710 O O . TYR A 1 88 ? -14.862 8.003 -3.403 1.00 85.50 88 TYR A O 1
ATOM 718 N N . ARG A 1 89 ? -16.618 6.610 -3.328 1.00 86.94 89 ARG A N 1
ATOM 719 C CA . ARG A 1 89 ? -17.390 7.291 -4.379 1.00 86.94 89 ARG A CA 1
ATOM 720 C C . ARG A 1 89 ? -18.220 8.452 -3.842 1.00 86.94 89 ARG A C 1
ATOM 722 O O . ARG A 1 89 ? -18.496 9.371 -4.606 1.00 86.94 89 ARG A O 1
ATOM 729 N N . HIS A 1 90 ? -18.595 8.419 -2.563 1.00 86.38 90 HIS A N 1
ATOM 730 C CA . HIS A 1 90 ? -19.565 9.362 -2.004 1.00 86.38 90 HIS A CA 1
ATOM 731 C C . HIS A 1 90 ? -19.018 10.227 -0.859 1.00 86.38 90 HIS A C 1
ATOM 733 O O . HIS A 1 90 ? -19.615 11.248 -0.540 1.00 86.38 90 HIS A O 1
ATOM 739 N N . THR A 1 91 ? -17.868 9.879 -0.269 1.00 84.19 91 THR A N 1
ATOM 740 C CA . THR A 1 91 ? -17.364 10.538 0.957 1.00 84.19 91 THR A CA 1
ATOM 741 C C . THR A 1 91 ? -16.227 11.549 0.749 1.00 84.19 91 THR A C 1
ATOM 743 O O . THR A 1 91 ? -15.773 12.155 1.719 1.00 84.19 91 THR A O 1
ATOM 746 N N . GLY A 1 92 ? -15.749 11.753 -0.486 1.00 84.75 92 GLY A N 1
ATOM 747 C CA . GLY A 1 92 ? -14.672 12.712 -0.791 1.00 84.75 92 GLY A CA 1
ATOM 748 C C . GLY A 1 92 ? -13.317 12.382 -0.129 1.00 84.75 92 GLY A C 1
ATOM 749 O O . GLY A 1 92 ? -13.174 11.321 0.490 1.00 84.75 92 GLY A O 1
ATOM 750 N N . PRO A 1 93 ? -12.291 13.245 -0.264 1.00 88.88 93 PRO A N 1
ATOM 751 C CA . PRO A 1 93 ? -10.972 13.014 0.329 1.00 88.88 93 PRO A CA 1
ATOM 752 C C . PRO A 1 93 ? -10.997 13.094 1.865 1.00 88.88 93 PRO A C 1
ATOM 754 O O . PRO A 1 93 ? -11.824 13.777 2.465 1.00 88.88 93 PRO A O 1
ATOM 757 N N . ILE A 1 94 ? -10.076 12.379 2.506 1.00 90.88 94 ILE A N 1
ATOM 758 C CA . ILE A 1 94 ? -9.808 12.456 3.942 1.00 90.88 94 ILE A CA 1
ATOM 759 C C . ILE A 1 94 ? -9.041 13.762 4.211 1.00 90.88 94 ILE A C 1
ATOM 761 O O . ILE A 1 94 ? -8.020 13.994 3.559 1.00 90.88 94 ILE A O 1
ATOM 765 N N . PRO A 1 95 ? -9.486 14.601 5.163 1.00 90.38 95 PRO A N 1
ATOM 766 C CA . PRO A 1 95 ? -8.806 15.850 5.485 1.00 90.38 95 PRO A CA 1
ATOM 767 C C . PRO A 1 95 ? -7.403 15.605 6.080 1.00 90.38 95 PRO A C 1
ATOM 769 O O . PRO A 1 95 ? -7.223 14.670 6.872 1.00 90.38 95 PRO A O 1
ATOM 772 N N . PRO A 1 96 ? -6.394 16.432 5.743 1.00 87.00 96 PRO A N 1
ATOM 773 C CA . PRO A 1 96 ? -5.083 16.393 6.387 1.00 87.00 96 PRO A CA 1
ATOM 774 C C . PRO A 1 96 ? -5.159 16.601 7.906 1.00 87.00 96 PRO A C 1
ATOM 776 O O . PRO A 1 96 ? -6.002 17.343 8.417 1.00 87.00 96 PRO A O 1
ATOM 779 N N . LYS A 1 97 ? -4.225 16.006 8.655 1.00 85.88 97 LYS A N 1
ATOM 780 C CA . LYS A 1 97 ? -4.111 16.249 10.103 1.00 85.88 97 LYS A CA 1
ATOM 781 C C . LYS A 1 97 ? -3.931 17.752 10.366 1.00 85.88 97 LYS A C 1
ATOM 783 O O . LYS A 1 97 ? -3.018 18.355 9.814 1.00 85.88 97 LYS A O 1
ATOM 788 N N . GLY A 1 98 ? -4.789 18.337 11.203 1.00 76.69 98 GLY A N 1
ATOM 789 C CA . GLY A 1 98 ? -4.769 19.769 11.535 1.00 76.69 98 GLY A CA 1
ATOM 790 C C . GLY A 1 98 ? -5.720 20.643 10.709 1.00 76.69 98 GLY A C 1
ATOM 791 O O . GLY A 1 98 ? -5.926 21.795 11.070 1.00 76.69 98 GLY A O 1
ATOM 792 N N . SER A 1 99 ? -6.358 20.101 9.665 1.00 61.44 99 SER A N 1
ATOM 793 C CA . SER A 1 99 ? -7.503 20.745 9.004 1.00 61.44 99 SER A CA 1
ATOM 794 C C . SER A 1 99 ? -8.798 20.405 9.744 1.00 61.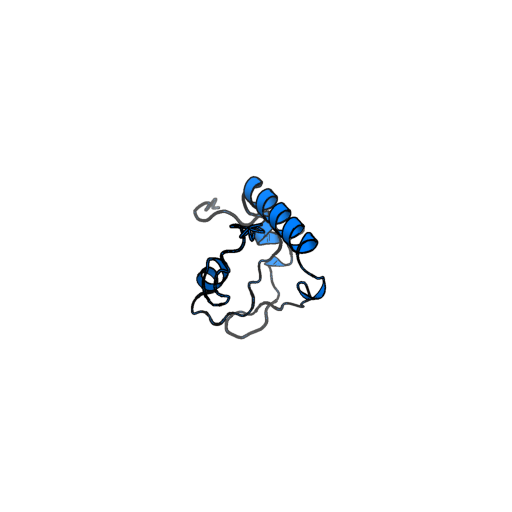44 99 SER A C 1
ATOM 796 O O . SER A 1 99 ? -9.638 19.638 9.288 1.00 61.44 99 SER A O 1
ATOM 798 N N . SER A 1 100 ? -8.932 20.918 10.962 1.00 52.88 100 SER A N 1
ATOM 799 C CA . SER A 1 100 ? -10.242 21.037 11.593 1.00 52.88 100 SER A CA 1
ATOM 800 C C . SER A 1 100 ? -10.905 22.300 11.051 1.00 52.88 100 SER A C 1
ATOM 802 O O . SER A 1 100 ? -10.832 23.346 11.691 1.00 52.88 100 SER A O 1
ATOM 804 N N . ASP A 1 101 ? -11.534 22.203 9.880 1.00 50.25 101 ASP A N 1
ATOM 805 C CA . ASP A 1 101 ? -12.639 23.105 9.555 1.00 50.25 101 ASP A CA 1
ATOM 806 C C . ASP A 1 101 ? -13.860 22.581 10.314 1.00 50.25 101 ASP A C 1
ATOM 808 O O . ASP A 1 101 ? -14.581 21.692 9.857 1.00 50.25 101 ASP A O 1
ATOM 812 N N . GLY A 1 102 ? -14.014 23.074 11.546 1.00 46.00 102 GLY A N 1
ATOM 813 C CA . GLY A 1 102 ? -15.274 22.977 12.277 1.00 46.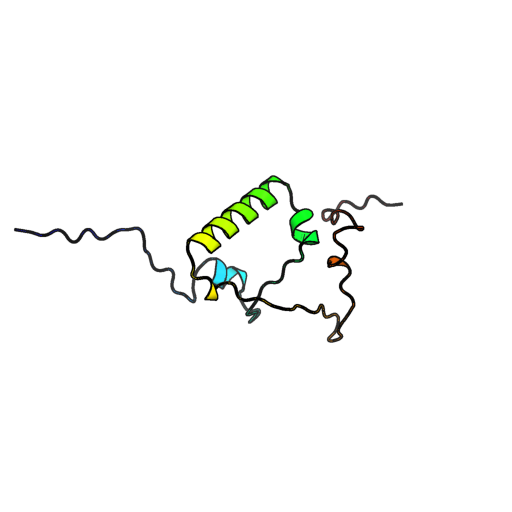00 102 GLY A CA 1
ATOM 814 C C . GLY A 1 102 ? -16.365 23.739 11.524 1.00 46.00 102 GLY A C 1
ATOM 815 O O . GLY A 1 102 ? -16.095 24.764 10.889 1.00 46.00 102 GLY A O 1
ATOM 816 N N . PRO A 1 103 ? -17.593 23.222 11.567 1.00 42.06 103 PRO A N 1
ATOM 817 C CA . PRO A 1 103 ? -18.562 23.806 12.496 1.00 42.06 103 PRO A CA 1
ATOM 818 C C . PRO A 1 103 ? -18.973 22.864 13.632 1.00 42.06 103 PRO A C 1
ATOM 820 O O . PRO A 1 103 ? -19.026 21.632 13.415 1.00 42.06 103 PRO A O 1
#

Radius of gyration: 20.14 Å; Cα contacts (8 Å, |Δi|>4): 40; chains: 1; bounding box: 64×38×42 Å

Mean predicted aligned error: 9.87 Å